Protein AF-A0A821U1T7-F1 (afdb_monomer_lite)

Foldseek 3Di:
DDPFQLDDDPDPVVCVVVVPNFGAANVARDRDHVCDCPDPVNVVVVVVVVVVVVVVVVVPPPPPPPPVPDDPDPVVDPPPDDDDDDD

Structure (mmCIF, N/CA/C/O backbone):
data_AF-A0A821U1T7-F1
#
_entry.id   AF-A0A821U1T7-F1
#
loop_
_atom_site.group_PDB
_atom_site.id
_atom_site.type_symbol
_atom_site.label_atom_id
_atom_site.label_alt_id
_atom_site.label_comp_id
_atom_site.label_asym_id
_atom_site.label_entity_id
_atom_site.label_seq_id
_atom_site.pdbx_PDB_ins_code
_atom_site.Cartn_x
_atom_site.Cartn_y
_atom_site.Cartn_z
_atom_site.occupancy
_atom_site.B_iso_or_equiv
_atom_site.auth_seq_id
_atom_site.auth_comp_id
_atom_site.auth_asym_id
_atom_site.auth_atom_id
_atom_site.pdbx_PDB_model_num
ATOM 1 N N . MET A 1 1 ? -9.613 12.894 12.615 1.00 76.88 1 MET A N 1
ATOM 2 C CA . MET A 1 1 ? -9.071 11.684 11.947 1.00 76.88 1 MET A CA 1
ATOM 3 C C . MET A 1 1 ? -7.855 11.181 12.709 1.00 76.88 1 MET A C 1
ATOM 5 O O . MET A 1 1 ? -6.966 11.970 13.016 1.00 76.88 1 MET A O 1
ATOM 9 N N . CYS A 1 2 ? -7.813 9.889 13.025 1.00 78.94 2 CYS A N 1
ATOM 10 C CA . CYS A 1 2 ? -6.744 9.274 13.805 1.00 78.94 2 CYS A CA 1
ATOM 11 C C . CYS A 1 2 ? -5.482 9.030 12.989 1.00 78.94 2 CYS A C 1
ATOM 13 O O . CYS A 1 2 ? -5.525 8.375 11.952 1.00 78.94 2 CYS A O 1
ATOM 15 N N . LYS A 1 3 ? -4.330 9.467 13.509 1.00 73.75 3 LYS A N 1
ATOM 16 C CA . LYS A 1 3 ? -3.026 9.238 12.870 1.00 73.75 3 LYS A CA 1
ATOM 17 C C . LYS A 1 3 ? -2.557 7.777 12.931 1.00 73.75 3 LYS A C 1
ATOM 19 O O . LYS A 1 3 ? -1.737 7.384 12.112 1.00 73.75 3 LYS A O 1
ATOM 24 N N . LYS A 1 4 ? -3.055 6.978 13.885 1.00 71.69 4 LYS A N 1
ATOM 25 C CA . LYS A 1 4 ? -2.669 5.562 14.049 1.00 71.69 4 LYS A CA 1
ATOM 26 C C . LYS A 1 4 ? -3.482 4.612 13.178 1.00 71.69 4 LYS A C 1
ATOM 28 O O . LYS A 1 4 ? -2.920 3.683 12.605 1.00 71.69 4 LYS A O 1
ATOM 33 N N . CYS A 1 5 ? -4.797 4.818 13.122 1.00 74.38 5 CYS A N 1
ATOM 34 C CA . CYS A 1 5 ? -5.707 3.889 12.453 1.00 74.38 5 CYS A CA 1
ATOM 35 C C . CYS A 1 5 ? -6.455 4.491 11.255 1.00 74.38 5 CYS A C 1
ATOM 37 O O . CYS A 1 5 ? -7.199 3.776 10.591 1.00 74.38 5 CYS A O 1
ATOM 39 N N . GLY A 1 6 ? -6.287 5.788 10.979 1.00 74.56 6 GLY A N 1
ATOM 40 C CA . GLY A 1 6 ? -6.911 6.474 9.844 1.00 74.56 6 GLY A CA 1
ATOM 41 C C . GLY A 1 6 ? -8.415 6.729 9.978 1.00 74.56 6 GLY A C 1
ATOM 42 O O . GLY A 1 6 ? -8.984 7.390 9.120 1.00 74.56 6 GLY A O 1
ATOM 43 N N . GLN A 1 7 ? -9.069 6.243 11.036 1.00 76.62 7 GLN A N 1
ATOM 44 C CA . GLN A 1 7 ? -10.514 6.396 11.237 1.00 76.62 7 GLN A CA 1
ATOM 45 C C . GLN A 1 7 ? -10.888 7.842 11.591 1.00 76.62 7 GLN A C 1
ATOM 47 O O . GLN A 1 7 ? -10.154 8.538 12.305 1.00 76.62 7 GLN A O 1
ATOM 52 N N . MET A 1 8 ? -12.041 8.302 11.106 1.00 80.88 8 MET A N 1
ATOM 53 C CA . MET A 1 8 ? -12.658 9.533 11.598 1.00 80.88 8 MET A CA 1
ATOM 54 C C . MET A 1 8 ? -13.317 9.256 12.949 1.00 80.88 8 MET A C 1
ATOM 56 O O . MET A 1 8 ? -13.804 8.158 13.194 1.00 80.88 8 MET A O 1
ATOM 60 N N . TYR A 1 9 ? -13.251 10.228 13.848 1.00 80.81 9 TYR A N 1
ATOM 61 C CA . TYR A 1 9 ? -13.865 10.150 15.163 1.00 80.81 9 TYR A CA 1
ATOM 62 C C . TYR A 1 9 ? -14.288 11.554 15.575 1.00 80.81 9 TYR A C 1
ATOM 64 O O . TYR A 1 9 ? -13.579 12.517 15.259 1.00 80.81 9 TYR A O 1
ATOM 72 N N . ASP A 1 10 ? -15.406 11.633 16.285 1.00 84.25 10 ASP A N 1
ATOM 73 C CA . ASP A 1 10 ? -15.934 12.881 16.838 1.00 84.25 10 ASP A CA 1
ATOM 74 C C . ASP A 1 10 ? -15.361 13.156 18.234 1.00 84.25 10 ASP A C 1
ATOM 76 O O . ASP A 1 10 ? -14.986 14.284 18.542 1.00 84.25 10 ASP A O 1
ATOM 80 N N . ASP A 1 11 ? -15.182 12.109 19.048 1.00 85.38 11 ASP A N 1
ATOM 81 C CA . ASP A 1 11 ? -14.598 12.201 20.389 1.00 85.38 11 ASP A CA 1
ATOM 82 C C . ASP A 1 11 ? -13.282 11.409 20.486 1.00 85.38 11 ASP A C 1
ATOM 84 O O . ASP A 1 11 ? -13.229 10.191 20.287 1.00 85.38 11 ASP A O 1
ATOM 88 N N . VAL A 1 12 ? -12.197 12.115 20.821 1.00 82.94 12 VAL A N 1
ATOM 89 C CA . VAL A 1 12 ? -10.851 11.550 21.005 1.00 82.94 12 VAL A CA 1
ATOM 90 C C . VAL A 1 12 ? -10.826 10.500 22.119 1.00 82.94 12 VAL A C 1
ATOM 92 O O . VAL A 1 12 ? -10.147 9.484 21.971 1.00 82.94 12 VAL A O 1
ATOM 95 N N . LYS A 1 13 ? -11.528 10.723 23.239 1.00 81.50 13 LYS A N 1
ATOM 96 C CA . LYS A 1 13 ? -11.461 9.840 24.416 1.00 81.50 13 LYS A CA 1
ATOM 97 C C . LYS A 1 13 ? -12.127 8.501 24.141 1.00 81.50 13 LYS A C 1
ATOM 99 O O . LYS A 1 13 ? -11.534 7.469 24.446 1.00 81.50 13 LYS A O 1
ATOM 104 N N . GLN A 1 14 ? -13.307 8.512 23.520 1.00 81.44 14 GLN A N 1
ATOM 105 C CA . GLN A 1 14 ? -13.940 7.277 23.050 1.00 81.44 14 GLN A CA 1
ATOM 106 C C . GLN A 1 14 ? -13.100 6.617 21.966 1.00 81.44 14 GLN A C 1
ATOM 108 O O . GLN A 1 14 ? -12.903 5.410 21.986 1.00 81.44 14 GLN A O 1
ATOM 113 N N . HIS A 1 15 ? -12.538 7.393 21.040 1.00 84.69 15 HIS A N 1
ATOM 114 C CA . HIS A 1 15 ? -11.697 6.808 20.012 1.00 84.69 15 HIS A CA 1
ATOM 115 C C . HIS A 1 15 ? -10.478 6.094 20.599 1.00 84.69 15 HIS A C 1
ATOM 117 O O . HIS A 1 15 ? -10.160 5.001 20.149 1.00 84.69 15 HIS A O 1
ATOM 123 N N . LEU A 1 16 ? -9.814 6.656 21.614 1.00 77.50 16 LEU A N 1
ATOM 124 C CA . LEU A 1 16 ? -8.651 6.025 22.242 1.00 77.50 16 LEU A CA 1
ATOM 125 C C . LEU A 1 16 ? -8.965 4.676 22.904 1.00 77.50 16 LEU A C 1
ATOM 127 O O . LEU A 1 16 ? -8.070 3.834 22.948 1.00 77.50 16 LEU A O 1
ATOM 131 N N . THR A 1 17 ? -10.189 4.447 23.392 1.00 77.62 17 THR A N 1
ATOM 132 C CA . THR A 1 17 ? -10.555 3.159 24.009 1.00 77.62 17 THR A CA 1
ATOM 133 C C . THR A 1 17 ? -10.772 2.057 22.974 1.00 77.62 17 THR A C 1
ATOM 135 O O . THR A 1 17 ? -10.441 0.905 23.244 1.00 77.62 17 THR A O 1
ATOM 138 N N . VAL A 1 18 ? -11.267 2.394 21.775 1.00 74.50 18 VAL A N 1
ATOM 139 C CA . VAL A 1 18 ? -11.489 1.424 20.679 1.00 74.50 18 VAL A CA 1
ATOM 140 C C . VAL A 1 18 ? -10.323 1.362 19.689 1.00 74.50 18 VAL A C 1
ATOM 142 O O . VAL A 1 18 ? -10.158 0.378 18.966 1.00 74.50 18 VAL A O 1
ATOM 145 N N . CYS A 1 19 ? -9.502 2.411 19.629 1.00 78.38 19 CYS A N 1
ATOM 146 C CA . CYS A 1 19 ? -8.325 2.484 18.779 1.00 78.38 19 CYS A CA 1
ATOM 147 C C . CYS A 1 19 ? -7.268 1.525 19.319 1.00 78.38 19 CYS A C 1
ATOM 149 O O . CYS A 1 19 ? -6.404 1.891 20.117 1.00 78.38 19 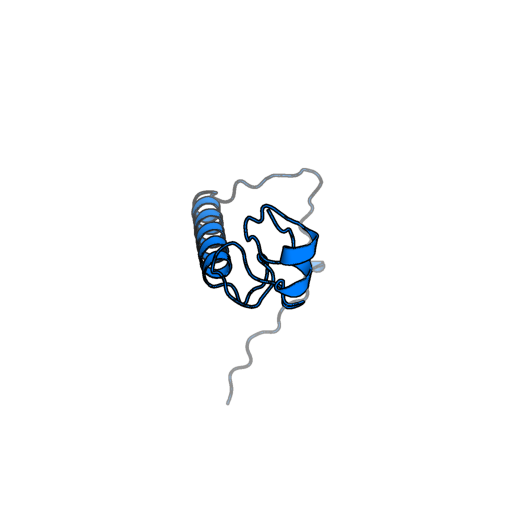CYS A O 1
ATOM 151 N N . THR A 1 20 ? -7.323 0.285 18.838 1.00 66.56 20 THR A N 1
ATOM 152 C CA . THR A 1 20 ? -6.300 -0.730 19.074 1.00 66.56 20 THR A CA 1
ATOM 153 C C . THR A 1 20 ? -4.918 -0.127 18.829 1.00 66.56 20 THR A C 1
ATOM 155 O O . THR A 1 20 ? -4.718 0.558 17.825 1.00 66.56 20 THR A O 1
ATOM 158 N N . GLN A 1 21 ? -3.939 -0.405 19.697 1.00 68.12 21 GLN A N 1
ATOM 159 C CA . GLN A 1 21 ? -2.553 0.060 19.508 1.00 68.12 21 GLN A CA 1
ATOM 160 C C . GLN A 1 21 ? -1.901 -0.467 18.213 1.00 68.12 21 GLN A C 1
ATOM 162 O O . GLN A 1 21 ? -0.802 -0.050 17.856 1.00 68.12 21 GLN A O 1
ATOM 167 N N . ILE A 1 22 ? -2.583 -1.371 17.511 1.00 68.88 22 ILE A N 1
ATOM 168 C CA . ILE A 1 22 ? -2.172 -1.965 16.249 1.00 68.88 22 ILE A CA 1
ATOM 169 C C . ILE A 1 22 ? -2.254 -0.901 15.139 1.00 68.88 22 ILE A C 1
ATOM 171 O O . ILE A 1 22 ? -3.338 -0.362 14.887 1.00 68.88 22 ILE A O 1
ATOM 175 N N . PRO A 1 23 ? -1.140 -0.595 14.450 1.00 71.56 23 PRO A N 1
ATOM 176 C CA . PRO A 1 23 ? -1.151 0.329 13.325 1.00 71.56 23 PRO A CA 1
ATOM 177 C C . PRO A 1 23 ? -2.034 -0.224 12.203 1.00 71.56 23 PRO A C 1
ATOM 179 O O . PRO A 1 23 ? -1.926 -1.402 11.854 1.00 71.56 23 PRO A O 1
ATOM 182 N N . ARG A 1 24 ? -2.899 0.622 11.629 1.00 79.44 24 ARG A N 1
ATOM 183 C CA . ARG A 1 24 ? -3.667 0.270 10.428 1.00 79.44 24 ARG A CA 1
ATOM 184 C C . ARG A 1 24 ? -3.207 1.088 9.237 1.00 79.44 24 ARG A C 1
ATOM 186 O O . ARG A 1 24 ? -3.033 2.303 9.319 1.00 79.44 24 ARG A O 1
ATOM 193 N N . CYS A 1 25 ? -3.062 0.408 8.113 1.00 84.00 25 CYS A N 1
ATOM 194 C CA . CYS A 1 25 ? -2.670 1.015 6.861 1.00 84.00 25 CYS A CA 1
ATOM 195 C C . CYS A 1 25 ? -3.845 1.805 6.289 1.00 84.00 25 CYS A C 1
ATOM 197 O O . CYS A 1 25 ? -4.903 1.238 6.024 1.00 84.00 25 CYS A O 1
ATOM 199 N N . ILE A 1 26 ? -3.650 3.095 6.024 1.00 83.50 26 ILE A N 1
ATOM 200 C CA . ILE A 1 26 ? -4.711 3.951 5.464 1.00 83.50 26 ILE A CA 1
ATOM 201 C C . ILE A 1 26 ? -5.091 3.560 4.028 1.00 83.50 26 ILE A C 1
ATOM 203 O O . ILE A 1 26 ? -6.169 3.903 3.560 1.00 83.50 26 ILE A O 1
ATOM 207 N N . HIS A 1 27 ? -4.208 2.848 3.320 1.00 84.88 27 HIS A N 1
ATOM 208 C CA . HIS A 1 27 ? -4.413 2.487 1.917 1.00 84.88 27 HIS A CA 1
ATOM 209 C C . HIS A 1 27 ? -5.174 1.172 1.730 1.00 84.88 27 HIS A C 1
ATOM 211 O O . HIS A 1 27 ? -5.850 1.004 0.719 1.00 84.88 27 HIS A O 1
ATOM 217 N N . CYS A 1 28 ? -5.035 0.218 2.657 1.00 84.44 28 CYS A N 1
ATOM 218 C CA . CYS A 1 28 ? -5.658 -1.106 2.532 1.00 84.44 28 CYS A CA 1
ATOM 219 C C . CYS A 1 28 ? -6.401 -1.586 3.787 1.00 84.44 28 CYS A C 1
ATOM 221 O O . CYS A 1 28 ? -6.944 -2.684 3.775 1.00 84.44 28 CYS A O 1
ATOM 223 N N . GLY A 1 29 ? -6.406 -0.812 4.877 1.00 81.00 29 GLY A N 1
ATOM 224 C CA . GLY A 1 29 ? -7.062 -1.162 6.141 1.00 81.00 29 GLY A CA 1
ATOM 225 C C . GLY A 1 29 ? -6.380 -2.273 6.950 1.00 81.00 29 GLY A C 1
ATOM 226 O O . GLY A 1 29 ? -6.806 -2.551 8.070 1.00 81.00 29 GLY A O 1
ATOM 227 N N . GLY A 1 30 ? -5.326 -2.901 6.418 1.00 82.31 30 GLY A N 1
ATOM 228 C CA . GLY A 1 30 ? -4.615 -4.002 7.070 1.00 82.31 30 GLY A CA 1
ATOM 229 C C . GLY A 1 30 ? -3.818 -3.576 8.308 1.00 82.31 30 GLY A C 1
ATOM 230 O O . GLY A 1 30 ? -3.445 -2.413 8.447 1.00 82.31 30 GLY A O 1
ATOM 231 N N . GLY A 1 31 ? -3.527 -4.536 9.193 1.00 84.06 31 GLY A N 1
ATOM 232 C CA . GLY A 1 31 ? -2.758 -4.340 10.432 1.00 84.06 31 GLY A CA 1
ATOM 233 C C . GLY A 1 31 ? -1.252 -4.171 10.203 1.00 84.06 31 GLY A C 1
ATOM 234 O O . GLY A 1 31 ? -0.465 -5.042 10.561 1.00 84.06 31 GLY A O 1
ATOM 235 N N . HIS A 1 32 ? -0.854 -3.092 9.540 1.00 84.75 32 HIS A N 1
ATOM 236 C CA . HIS A 1 32 ? 0.535 -2.687 9.321 1.00 84.75 32 HIS A CA 1
ATOM 237 C C . HIS A 1 32 ? 0.603 -1.170 9.098 1.00 84.75 32 HIS A C 1
ATOM 239 O O . HIS A 1 32 ? -0.418 -0.510 8.907 1.00 84.75 32 HIS A O 1
ATOM 245 N N . MET A 1 33 ? 1.806 -0.592 9.109 1.00 82.50 33 MET A N 1
ATOM 246 C CA . MET A 1 33 ? 1.982 0.835 8.815 1.00 82.50 33 MET A CA 1
ATOM 247 C C . MET A 1 33 ? 1.774 1.129 7.327 1.00 82.50 33 MET A C 1
ATOM 249 O O . MET A 1 33 ? 2.110 0.315 6.476 1.00 82.50 33 MET A O 1
ATOM 253 N N . SER A 1 34 ? 1.289 2.322 6.983 1.00 81.75 34 SER A N 1
ATOM 254 C CA . SER A 1 34 ? 0.953 2.656 5.592 1.00 81.75 34 SER A CA 1
ATOM 255 C C . SER A 1 34 ? 2.110 2.509 4.600 1.00 81.75 34 SER A C 1
ATOM 257 O O . SER A 1 34 ? 1.845 2.183 3.454 1.00 81.75 34 SER A O 1
ATOM 259 N N . ASN A 1 35 ? 3.365 2.697 5.024 1.00 81.81 35 ASN A N 1
ATOM 260 C CA . ASN A 1 35 ? 4.563 2.566 4.177 1.00 81.81 35 ASN A CA 1
ATOM 261 C C . ASN A 1 35 ? 5.215 1.166 4.232 1.00 81.81 35 ASN A C 1
ATOM 263 O O . ASN A 1 35 ? 6.302 0.957 3.695 1.00 81.81 35 ASN A O 1
ATOM 267 N N . ASP A 1 36 ? 4.591 0.211 4.916 1.00 85.81 36 ASP A N 1
ATOM 268 C CA . ASP A 1 36 ? 5.158 -1.120 5.111 1.00 85.81 36 ASP A CA 1
ATOM 269 C C . ASP A 1 36 ? 5.099 -1.953 3.814 1.00 85.81 36 ASP A C 1
ATOM 271 O O . ASP A 1 36 ? 4.150 -1.851 3.029 1.00 85.81 36 ASP A O 1
ATOM 275 N N . MET A 1 37 ? 6.085 -2.828 3.589 1.00 84.50 37 MET A N 1
ATOM 276 C CA . MET A 1 37 ? 6.165 -3.669 2.376 1.00 84.50 37 MET A CA 1
ATOM 277 C C . MET A 1 37 ? 5.138 -4.791 2.320 1.00 84.50 37 MET A C 1
ATOM 279 O O . MET A 1 37 ? 4.918 -5.397 1.271 1.00 84.50 37 MET A O 1
ATOM 283 N N . LYS A 1 38 ? 4.440 -4.996 3.433 1.00 86.06 38 LYS A N 1
ATOM 284 C CA . LYS A 1 38 ? 3.274 -5.870 3.541 1.00 86.06 38 LYS A CA 1
ATOM 285 C C . LYS A 1 38 ? 2.024 -5.258 2.890 1.00 86.06 38 LYS A C 1
ATOM 287 O O . LYS A 1 38 ? 1.088 -5.987 2.574 1.00 86.06 38 LYS A O 1
ATOM 292 N N . CYS A 1 39 ? 1.998 -3.942 2.658 1.00 90.62 39 CYS A N 1
ATOM 293 C CA . CYS A 1 39 ? 0.867 -3.271 2.025 1.00 90.62 39 CYS A CA 1
ATOM 294 C C . CYS A 1 39 ? 0.815 -3.567 0.522 1.00 90.62 39 CYS A C 1
ATOM 296 O O . CYS A 1 39 ? 1.649 -3.082 -0.244 1.00 90.62 39 CYS A O 1
ATOM 298 N N . VAL A 1 40 ? -0.217 -4.286 0.071 1.00 89.94 40 VAL A N 1
ATOM 299 C CA . VAL A 1 40 ? -0.414 -4.612 -1.356 1.00 89.94 40 VAL A CA 1
ATOM 300 C C . VAL A 1 40 ? -0.495 -3.350 -2.221 1.00 89.94 40 VAL A C 1
ATOM 302 O O . VAL A 1 40 ? 0.096 -3.307 -3.297 1.00 89.94 40 VAL A O 1
ATOM 305 N N . LYS A 1 41 ? -1.162 -2.295 -1.731 1.00 89.88 41 LYS A N 1
ATOM 306 C CA . LYS A 1 41 ? -1.291 -1.016 -2.448 1.00 89.88 41 LYS A CA 1
ATOM 307 C C . LYS A 1 41 ? 0.055 -0.311 -2.615 1.00 89.88 41 LYS A C 1
ATOM 309 O O . LYS A 1 41 ? 0.370 0.125 -3.717 1.00 89.88 41 LYS A O 1
ATOM 314 N N . VAL A 1 42 ? 0.873 -0.246 -1.561 1.00 89.94 42 VAL A N 1
ATOM 315 C CA . VAL A 1 42 ? 2.218 0.350 -1.657 1.00 89.94 42 VAL A CA 1
ATOM 316 C C . VAL A 1 42 ? 3.137 -0.503 -2.517 1.00 89.94 42 VAL A C 1
ATOM 318 O O . VAL A 1 42 ? 3.897 0.043 -3.310 1.00 89.94 42 VAL A O 1
ATOM 321 N N . LYS A 1 43 ? 3.046 -1.833 -2.418 1.00 91.44 43 LYS A N 1
ATOM 322 C CA . LYS A 1 43 ? 3.815 -2.745 -3.268 1.00 91.44 43 LYS A CA 1
ATOM 323 C C . LYS A 1 43 ? 3.503 -2.525 -4.750 1.00 91.44 43 LYS A C 1
ATOM 325 O O . LYS A 1 43 ? 4.430 -2.403 -5.546 1.00 91.44 43 LYS A O 1
ATOM 330 N N . GLN A 1 44 ? 2.221 -2.433 -5.111 1.00 91.44 44 GLN A N 1
ATOM 331 C CA . GLN A 1 44 ? 1.796 -2.130 -6.481 1.00 91.44 44 GLN A CA 1
ATOM 332 C C . GLN A 1 44 ? 2.284 -0.752 -6.928 1.00 91.44 44 GLN A C 1
ATOM 334 O O . GLN A 1 44 ? 2.950 -0.660 -7.953 1.00 91.44 44 GLN A O 1
ATOM 339 N N . PHE A 1 45 ? 2.052 0.285 -6.119 1.00 91.69 45 PHE A N 1
ATOM 340 C CA . PHE A 1 45 ? 2.495 1.644 -6.430 1.00 91.69 45 PHE A CA 1
ATOM 341 C C . PHE A 1 45 ? 4.007 1.725 -6.673 1.00 91.69 45 PHE A C 1
ATOM 343 O O . PHE A 1 45 ? 4.444 2.309 -7.661 1.00 91.69 45 PHE A O 1
ATOM 350 N N . ARG A 1 46 ? 4.817 1.105 -5.806 1.00 90.75 46 ARG A N 1
ATOM 351 C CA . ARG A 1 46 ? 6.274 1.062 -5.982 1.00 90.75 46 ARG A CA 1
ATOM 352 C C . ARG A 1 46 ? 6.662 0.304 -7.245 1.00 90.7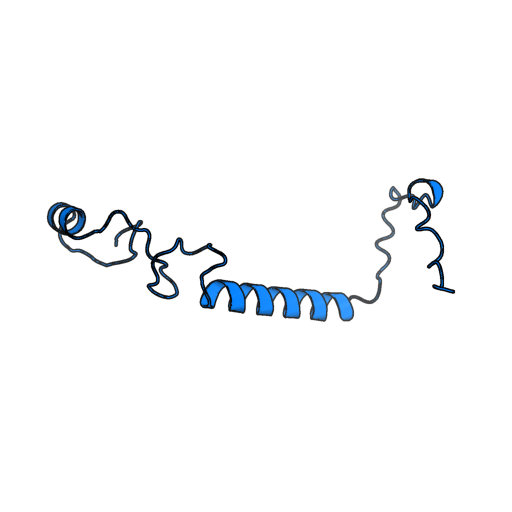5 46 ARG A C 1
ATOM 354 O O . ARG A 1 46 ? 7.502 0.792 -7.986 1.00 90.75 46 ARG A O 1
ATOM 361 N N . ALA A 1 47 ? 6.034 -0.839 -7.523 1.00 92.56 47 ALA A N 1
ATOM 362 C CA . ALA A 1 47 ? 6.298 -1.594 -8.744 1.00 92.56 47 ALA A CA 1
ATOM 363 C C . ALA A 1 47 ? 5.956 -0.788 -10.009 1.00 92.56 47 ALA A C 1
ATOM 365 O O . ALA A 1 47 ? 6.730 -0.800 -10.964 1.00 92.56 47 ALA A O 1
ATOM 366 N N . ASP A 1 48 ? 4.837 -0.061 -10.012 1.00 93.12 48 ASP A N 1
ATOM 367 C CA . ASP A 1 48 ? 4.447 0.823 -11.114 1.00 93.12 48 ASP A CA 1
ATOM 368 C C . ASP A 1 48 ? 5.404 1.999 -11.279 1.00 93.12 48 ASP A C 1
ATOM 370 O O . ASP A 1 48 ? 5.806 2.311 -12.400 1.00 93.12 48 ASP A O 1
ATOM 374 N N . LEU A 1 49 ? 5.801 2.634 -10.177 1.00 92.31 49 LEU A N 1
ATOM 375 C CA . LEU A 1 49 ? 6.777 3.716 -10.199 1.00 92.31 49 LEU A CA 1
ATOM 376 C C . LEU A 1 49 ? 8.120 3.226 -10.746 1.00 92.31 49 LEU A C 1
ATOM 378 O O . LEU A 1 49 ? 8.679 3.856 -11.636 1.00 92.31 49 LEU A O 1
ATOM 382 N N . THR A 1 50 ? 8.606 2.081 -10.270 1.00 90.62 50 THR A N 1
ATOM 383 C CA . THR A 1 50 ? 9.832 1.452 -10.767 1.00 90.62 50 THR A CA 1
ATOM 384 C C . THR A 1 50 ? 9.714 1.122 -12.252 1.00 90.62 50 THR A C 1
ATOM 386 O O . THR A 1 50 ? 10.590 1.509 -13.015 1.00 90.62 50 THR A O 1
ATOM 389 N N . ARG A 1 51 ? 8.614 0.503 -12.704 1.00 90.00 51 ARG A N 1
ATOM 390 C CA . ARG A 1 51 ? 8.377 0.259 -14.138 1.00 90.00 51 ARG A CA 1
ATOM 391 C C . ARG A 1 51 ? 8.437 1.543 -14.956 1.00 90.00 51 ARG A C 1
ATOM 393 O O . ARG A 1 51 ? 9.090 1.556 -15.994 1.00 90.00 51 ARG A O 1
ATOM 400 N N . ARG A 1 52 ? 7.787 2.615 -14.491 1.00 90.12 52 ARG A N 1
ATOM 401 C CA . ARG A 1 52 ? 7.819 3.922 -15.161 1.00 90.12 52 ARG A CA 1
ATOM 402 C C . ARG A 1 52 ? 9.240 4.458 -15.222 1.00 90.12 52 ARG A C 1
ATOM 404 O O . ARG A 1 52 ? 9.696 4.745 -16.313 1.00 90.12 52 ARG A O 1
ATOM 411 N N . LEU A 1 53 ? 9.954 4.501 -14.098 1.00 88.00 53 LEU A N 1
ATOM 412 C CA . LEU A 1 53 ? 11.341 4.970 -14.036 1.00 88.00 53 LEU A CA 1
ATOM 413 C C . LEU A 1 53 ? 12.266 4.176 -14.961 1.00 88.00 53 LEU A C 1
ATOM 415 O O . LEU A 1 53 ? 13.036 4.789 -15.690 1.00 88.00 53 LEU A O 1
ATOM 419 N N . LEU A 1 54 ? 12.169 2.841 -14.979 1.00 86.12 54 LEU A N 1
ATOM 420 C CA . LEU A 1 54 ? 12.951 2.013 -15.901 1.00 86.12 54 LEU A CA 1
ATOM 421 C C . LEU A 1 54 ? 12.548 2.234 -17.360 1.00 86.12 54 LEU A C 1
ATOM 423 O O . LEU A 1 54 ? 13.421 2.254 -18.217 1.00 86.12 54 LEU A O 1
ATOM 427 N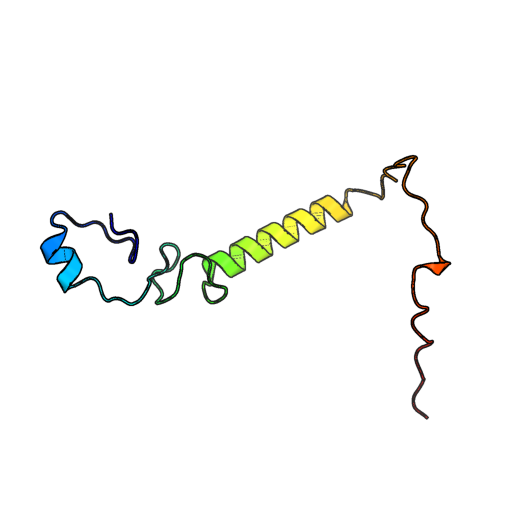 N . SER A 1 55 ? 11.261 2.423 -17.654 1.00 78.88 55 SER A N 1
ATOM 428 C CA . SER A 1 55 ? 10.812 2.717 -19.022 1.00 78.88 55 SER A CA 1
ATOM 429 C C . SER A 1 55 ? 11.347 4.072 -19.485 1.00 78.88 55 SER A C 1
ATOM 431 O O . SER A 1 55 ? 11.874 4.184 -20.586 1.00 78.88 55 SER A O 1
ATOM 433 N N . THR A 1 56 ? 11.301 5.097 -18.630 1.00 69.44 56 THR A N 1
ATOM 434 C CA . THR A 1 56 ? 11.877 6.411 -18.938 1.00 69.44 56 THR A CA 1
ATOM 435 C C . THR A 1 56 ? 13.402 6.345 -19.044 1.00 69.44 56 THR A C 1
ATOM 437 O O . THR A 1 56 ? 13.972 6.994 -19.912 1.00 69.44 56 THR A O 1
ATOM 440 N N . ALA A 1 57 ? 14.069 5.535 -18.215 1.00 58.34 57 ALA A N 1
ATOM 441 C CA . ALA A 1 57 ? 15.515 5.316 -18.276 1.00 58.34 57 ALA A CA 1
ATOM 442 C C . ALA A 1 57 ? 15.948 4.495 -19.504 1.00 58.34 57 ALA A C 1
ATOM 444 O O . ALA A 1 57 ? 17.046 4.696 -20.002 1.00 58.34 57 ALA A O 1
ATOM 445 N N . ALA A 1 58 ? 15.090 3.616 -20.029 1.00 55.91 58 ALA A N 1
ATOM 446 C CA . ALA A 1 58 ? 15.337 2.889 -21.275 1.00 55.91 58 ALA A CA 1
ATOM 447 C C . ALA A 1 58 ? 15.225 3.795 -22.518 1.00 55.91 58 ALA A C 1
ATOM 449 O O . ALA A 1 58 ? 15.887 3.537 -23.520 1.00 55.91 58 ALA A O 1
ATOM 450 N N . HIS A 1 59 ? 14.425 4.869 -22.448 1.00 49.44 59 HIS A N 1
ATOM 451 C CA . HIS A 1 59 ? 14.358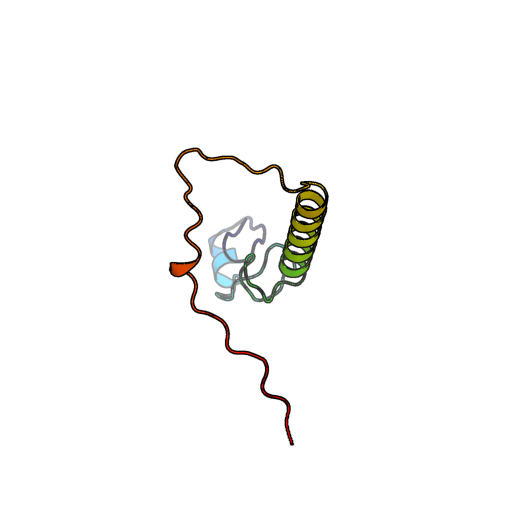 5.922 -23.474 1.00 49.44 59 HIS A CA 1
ATOM 452 C C . HIS A 1 59 ? 15.332 7.081 -23.234 1.00 49.44 59 HIS A C 1
ATOM 454 O O . HIS A 1 59 ? 15.624 7.828 -24.166 1.00 49.44 59 HIS A O 1
ATOM 460 N N . ALA A 1 60 ? 15.893 7.203 -22.030 1.00 52.41 60 ALA A N 1
ATOM 461 C CA . ALA A 1 60 ? 17.166 7.872 -21.830 1.00 52.41 60 ALA A CA 1
ATOM 462 C C . ALA A 1 60 ? 18.257 6.947 -22.380 1.00 52.41 60 ALA A C 1
ATOM 464 O O . ALA A 1 60 ? 19.051 6.365 -21.642 1.00 52.41 60 ALA A O 1
ATOM 465 N N . SER A 1 61 ? 18.290 6.821 -23.713 1.00 47.28 61 SER A N 1
ATOM 466 C CA . SER A 1 61 ? 19.534 6.588 -24.437 1.00 47.28 61 SER A CA 1
ATOM 467 C C . SER A 1 61 ? 20.629 7.303 -23.675 1.00 47.28 61 SER A C 1
ATOM 469 O O . SER A 1 61 ? 20.433 8.477 -23.367 1.00 47.28 61 SER A O 1
ATOM 471 N N . ILE A 1 62 ? 21.687 6.573 -23.330 1.00 53.38 62 ILE A N 1
ATOM 472 C CA . ILE A 1 62 ? 22.912 7.031 -22.682 1.00 53.38 62 ILE A CA 1
ATOM 473 C C . ILE A 1 62 ? 23.289 8.408 -23.244 1.00 53.38 62 ILE A C 1
ATOM 475 O O . ILE A 1 62 ? 24.069 8.540 -24.180 1.00 53.38 62 ILE A O 1
ATOM 479 N N . SER A 1 63 ? 22.703 9.458 -22.685 1.00 42.31 63 SER A N 1
ATOM 480 C CA . SER A 1 63 ? 23.232 10.793 -22.757 1.00 42.31 63 SER A CA 1
ATOM 481 C C . SER A 1 63 ? 24.336 10.674 -21.748 1.00 42.31 63 SER A C 1
ATOM 483 O O . SER A 1 63 ? 24.086 10.702 -20.542 1.00 42.31 63 SER A O 1
ATOM 485 N N . THR A 1 64 ? 25.535 10.389 -22.245 1.00 52.38 64 THR A N 1
ATOM 486 C CA . THR A 1 64 ? 26.768 10.667 -21.534 1.00 52.38 64 THR A CA 1
ATOM 487 C C . THR A 1 64 ? 26.605 12.061 -20.949 1.00 52.38 64 THR A C 1
ATOM 489 O O . THR A 1 64 ? 26.785 13.066 -21.636 1.00 52.38 64 THR A O 1
ATOM 492 N N . VAL A 1 65 ? 26.188 12.137 -19.687 1.00 51.88 65 VAL A N 1
ATOM 493 C CA . VAL A 1 65 ? 26.426 13.312 -18.876 1.00 51.88 65 VAL A CA 1
ATOM 494 C C . VAL A 1 65 ? 27.933 13.278 -18.726 1.00 51.88 65 VAL A C 1
ATOM 496 O O . VAL A 1 65 ? 28.462 12.626 -17.829 1.00 51.88 65 VAL A O 1
ATOM 499 N N . SER A 1 66 ? 28.628 13.880 -19.692 1.00 54.19 66 SER A N 1
ATOM 500 C CA . SER A 1 66 ? 30.034 14.220 -19.573 1.00 54.19 66 SER A CA 1
ATOM 501 C C . SER A 1 66 ? 30.106 15.220 -18.434 1.00 54.19 66 SER A C 1
ATOM 503 O O . SER A 1 66 ? 30.056 16.427 -18.636 1.00 54.19 66 SER A O 1
ATOM 505 N N . ASN A 1 67 ? 30.118 14.707 -17.208 1.00 55.88 67 ASN A N 1
ATOM 506 C CA . ASN A 1 67 ? 30.585 15.459 -16.074 1.00 55.88 67 ASN A CA 1
ATOM 507 C C . ASN A 1 67 ? 32.098 15.568 -16.297 1.00 55.88 67 ASN A C 1
ATOM 509 O O . ASN A 1 67 ? 32.770 14.538 -16.229 1.00 55.88 67 ASN A O 1
ATOM 513 N N . PRO A 1 68 ? 32.651 16.755 -16.598 1.00 59.84 68 PRO A N 1
ATOM 514 C CA . PRO A 1 68 ? 34.081 16.901 -16.868 1.00 59.84 68 PRO A CA 1
ATOM 515 C C . PRO A 1 68 ? 34.957 16.495 -15.670 1.00 59.84 68 PRO A C 1
ATOM 517 O O . PRO A 1 68 ? 36.160 16.343 -15.827 1.00 59.84 68 PRO A O 1
ATOM 520 N N . ASN A 1 69 ? 34.361 16.278 -14.489 1.00 65.38 69 ASN A N 1
ATOM 521 C CA . ASN A 1 69 ? 35.035 15.757 -13.300 1.00 65.38 69 ASN A CA 1
ATOM 522 C C . ASN A 1 69 ? 34.863 14.245 -13.072 1.00 65.38 69 ASN A C 1
ATOM 524 O O . ASN A 1 69 ? 35.456 13.709 -12.138 1.00 65.38 69 ASN A O 1
ATOM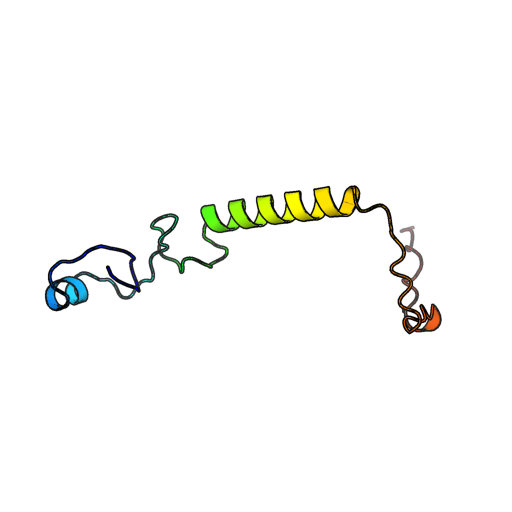 528 N N . TYR A 1 70 ? 34.052 13.538 -13.863 1.00 68.19 70 TYR A N 1
ATOM 529 C CA . TYR A 1 70 ? 33.902 12.091 -13.710 1.00 68.19 70 TYR A CA 1
ATOM 530 C C . TYR A 1 70 ? 34.917 11.361 -14.589 1.00 68.19 70 TYR A C 1
ATOM 532 O O . TYR A 1 70 ? 34.703 11.158 -15.783 1.00 68.19 70 TYR A O 1
ATOM 540 N N . HIS A 1 71 ? 36.028 10.947 -13.984 1.00 65.12 71 HIS A N 1
ATOM 541 C CA . HIS A 1 71 ? 36.963 10.012 -14.598 1.00 65.12 71 HIS A CA 1
ATOM 542 C C . HIS A 1 71 ? 36.527 8.580 -14.282 1.00 65.12 71 HIS A C 1
ATOM 544 O O . HIS A 1 71 ? 36.632 8.121 -13.146 1.00 65.12 71 HIS A O 1
ATOM 550 N N . HIS A 1 72 ? 36.048 7.860 -15.296 1.00 65.75 72 HIS A N 1
ATOM 551 C CA . HIS A 1 72 ? 35.831 6.422 -15.189 1.00 65.75 72 HIS A CA 1
ATOM 552 C C . HIS A 1 72 ? 37.196 5.718 -15.156 1.00 65.75 72 HIS A C 1
ATOM 554 O O . HIS A 1 72 ? 37.818 5.520 -16.200 1.00 65.75 72 HIS A O 1
ATOM 560 N N . ASN A 1 73 ? 37.687 5.381 -13.961 1.00 73.88 73 ASN A N 1
ATOM 561 C CA . ASN A 1 73 ? 38.903 4.592 -13.808 1.00 73.88 73 ASN A CA 1
ATOM 562 C C . ASN A 1 73 ? 38.538 3.108 -13.730 1.00 73.88 73 ASN A C 1
ATOM 564 O O . ASN A 1 73 ? 37.926 2.647 -12.770 1.00 73.88 73 ASN A O 1
ATOM 568 N N . GLN A 1 74 ? 38.899 2.352 -14.763 1.00 66.31 74 GLN A N 1
ATOM 569 C CA . GLN A 1 74 ? 38.583 0.926 -14.850 1.00 66.31 74 GLN A CA 1
ATOM 570 C C . GLN A 1 74 ? 39.306 0.098 -13.768 1.00 66.31 74 GLN A C 1
ATOM 572 O O . GLN A 1 74 ? 38.888 -1.020 -13.479 1.00 66.31 74 GLN A O 1
ATOM 577 N N . ALA A 1 75 ? 40.356 0.650 -13.148 1.00 70.56 75 ALA A N 1
ATOM 578 C CA . ALA A 1 75 ? 41.091 0.019 -12.054 1.00 70.56 75 ALA A CA 1
ATOM 579 C C . ALA A 1 75 ? 40.351 0.051 -10.700 1.00 70.56 75 ALA A C 1
ATOM 581 O O . ALA A 1 75 ? 40.683 -0.742 -9.823 1.00 70.56 75 ALA A O 1
ATOM 582 N N . ASP A 1 76 ? 39.347 0.921 -10.528 1.00 71.44 76 ASP A N 1
ATOM 583 C CA . ASP A 1 76 ? 38.537 1.004 -9.298 1.00 71.44 76 ASP A CA 1
ATOM 584 C C . ASP A 1 76 ? 37.490 -0.117 -9.186 1.00 71.44 76 ASP A C 1
ATOM 586 O O . AS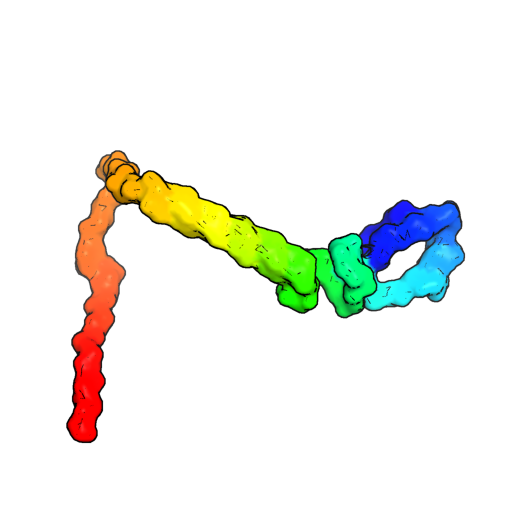P A 1 76 ? 36.859 -0.290 -8.142 1.00 71.44 76 ASP A O 1
ATOM 590 N N . PHE A 1 77 ? 37.289 -0.898 -10.251 1.00 72.44 77 PHE A N 1
ATOM 591 C CA . PHE A 1 77 ? 36.314 -1.981 -10.262 1.00 72.44 77 PHE A CA 1
ATOM 592 C C . PHE A 1 77 ? 37.015 -3.339 -10.160 1.00 72.44 77 PHE A C 1
ATOM 594 O O . PHE A 1 77 ? 37.815 -3.686 -11.032 1.00 72.44 77 PHE A O 1
ATOM 601 N N . PRO A 1 78 ? 36.709 -4.151 -9.130 1.00 71.56 78 PRO A N 1
ATOM 602 C CA . PRO A 1 78 ? 37.253 -5.495 -9.037 1.00 71.56 78 PRO A CA 1
ATOM 603 C C . PRO A 1 78 ? 36.770 -6.322 -10.230 1.00 71.56 78 PRO A C 1
ATOM 605 O O . PRO A 1 78 ? 35.573 -6.381 -10.520 1.00 71.56 78 PRO A O 1
ATOM 608 N N . GLN A 1 79 ? 37.708 -6.969 -10.925 1.00 67.44 79 GLN A N 1
ATOM 609 C CA . GLN A 1 79 ? 37.373 -7.887 -12.006 1.00 67.44 79 GLN A CA 1
ATOM 610 C C . GLN A 1 79 ? 36.543 -9.034 -11.431 1.00 67.44 79 GLN A C 1
ATOM 612 O O . GLN A 1 79 ? 37.029 -9.837 -10.633 1.00 67.44 79 GLN A O 1
ATOM 617 N N . LEU A 1 80 ? 35.274 -9.100 -11.832 1.00 71.06 80 LEU A N 1
ATOM 618 C CA . LEU A 1 80 ? 34.446 -10.266 -11.573 1.00 71.06 80 LEU A CA 1
ATOM 619 C C . LEU A 1 80 ? 35.090 -11.431 -12.327 1.00 71.06 80 LEU A C 1
ATOM 621 O O . LEU A 1 80 ? 35.170 -11.412 -13.556 1.00 71.06 80 LEU A O 1
ATOM 625 N N . GLY A 1 81 ? 35.627 -12.391 -11.573 1.00 68.69 81 GLY A N 1
ATOM 626 C CA . GLY A 1 81 ? 36.310 -13.555 -12.124 1.00 68.69 81 GLY A CA 1
ATOM 627 C C . GLY A 1 81 ? 35.453 -14.266 -13.171 1.00 68.69 81 GLY A C 1
ATOM 628 O O . GLY A 1 81 ? 34.223 -14.273 -13.092 1.00 68.69 81 GLY A O 1
ATOM 629 N N . ALA A 1 82 ? 36.113 -14.850 -14.172 1.00 74.75 82 ALA A N 1
ATOM 630 C CA . ALA A 1 82 ? 35.433 -15.561 -15.244 1.00 74.75 82 ALA A CA 1
ATOM 631 C C . ALA A 1 82 ? 34.518 -16.669 -14.679 1.00 74.75 82 ALA A C 1
ATOM 633 O O . ALA A 1 82 ? 34.896 -17.336 -13.708 1.00 74.75 82 ALA A O 1
ATOM 634 N N . PRO A 1 83 ? 33.332 -16.894 -15.275 1.00 67.88 83 PRO A N 1
ATOM 635 C CA . PRO A 1 83 ? 32.438 -17.959 -14.845 1.00 67.88 83 PRO A CA 1
ATOM 636 C C . PRO A 1 83 ? 33.153 -19.308 -14.961 1.00 67.88 83 PRO A C 1
ATOM 638 O O . PRO A 1 83 ? 33.522 -19.743 -16.052 1.00 67.88 83 PRO A O 1
ATOM 641 N N . GLN A 1 84 ? 33.361 -19.969 -13.822 1.00 67.25 84 GLN A N 1
ATOM 642 C CA . GLN A 1 84 ? 33.901 -21.323 -13.781 1.00 67.25 84 GLN A CA 1
ATOM 643 C C . GLN A 1 84 ? 32.847 -22.270 -14.359 1.00 67.25 84 GLN A C 1
ATOM 645 O O . GLN A 1 84 ? 31.747 -22.397 -13.818 1.00 67.25 84 GLN A O 1
ATOM 650 N N . ARG A 1 85 ? 33.163 -22.910 -15.487 1.00 67.06 85 ARG A N 1
ATOM 651 C CA . ARG A 1 85 ? 32.346 -24.002 -16.022 1.00 67.06 85 ARG A CA 1
ATOM 652 C C . ARG A 1 85 ? 32.498 -25.223 -15.104 1.00 67.06 85 ARG A C 1
ATOM 654 O O . ARG A 1 85 ? 33.638 -25.594 -14.831 1.00 67.06 85 ARG A O 1
ATOM 661 N N . PRO A 1 86 ? 31.403 -25.848 -14.644 1.00 69.50 86 PRO A N 1
ATOM 662 C CA . PRO A 1 86 ? 31.496 -27.128 -13.956 1.00 69.50 86 PRO A CA 1
ATOM 663 C C . PRO A 1 86 ? 31.962 -28.215 -14.940 1.00 69.50 86 PRO A C 1
ATOM 665 O O . PRO A 1 86 ? 31.489 -28.249 -16.080 1.00 69.50 86 PRO A O 1
ATOM 668 N N . TYR A 1 87 ? 32.914 -29.038 -14.490 1.00 61.59 87 TYR A N 1
ATOM 669 C CA . TYR A 1 87 ? 33.342 -30.283 -15.140 1.00 61.59 87 TYR A CA 1
ATOM 670 C C . TYR A 1 87 ? 32.332 -31.401 -14.886 1.00 61.59 87 TYR A C 1
ATOM 672 O O . TYR A 1 87 ? 31.766 -31.427 -13.768 1.00 61.59 87 TYR A O 1
#

Radius of gyration: 24.33 Å; chains: 1; bounding box: 57×47×49 Å

pLDDT: mean 75.39, std 12.18, range [42.31, 93.12]

Sequence (87 aa):
MCKKCGQMYDDVKQHLTVCTQIPRCIHCGGGHMSNDMKCVKVKQFRADLTRRLLSTAAHASISTVSNPNYHHNQADFPQLGAPQRPY

Secondary structure (DSSP, 8-state):
--TTT----S-HHHHHHHS-SS---TTT--SS-TT-TT-HHHHHHHHHHHHHHHHHHHHS-------TT----GGGS---PPP----